Protein AF-A0A9E1J222-F1 (afdb_monomer)

Secondary structure (DSSP, 8-state):
--EEEEEEEEEPPTT-HHHHHHHHHHH-BTTBEEEEEEE-SSSS-TTEEEEEEEEES--HHHHHHHHHTS--TTS----

Sequence (79 aa):
MIETYLHTRVLAAPRQWRGVADGIIRDGLPGGQVYGVWRSQIGRPRDELTVLTLWPDAAGAEAEEALDAMPNIVACESD

Structure (mmCIF, N/CA/C/O backbone):
data_AF-A0A9E1J222-F1
#
_entry.id   AF-A0A9E1J222-F1
#
loop_
_atom_site.group_PDB
_atom_site.id
_atom_site.type_symbol
_atom_site.label_atom_id
_atom_site.label_alt_id
_atom_site.label_comp_id
_atom_site.label_asym_id
_atom_site.label_entity_id
_atom_site.label_seq_id
_atom_site.pdbx_PDB_ins_code
_atom_site.Cartn_x
_atom_site.Cartn_y
_atom_site.Cartn_z
_atom_site.occupancy
_atom_site.B_iso_or_equiv
_atom_site.auth_seq_id
_atom_site.auth_comp_id
_atom_site.auth_asym_id
_atom_site.auth_atom_id
_atom_site.pdbx_PDB_model_num
ATOM 1 N N . MET A 1 1 ? 14.024 -2.782 -21.785 1.00 66.19 1 MET A N 1
ATOM 2 C CA . MET A 1 1 ? 13.169 -3.160 -20.649 1.00 66.19 1 MET A CA 1
ATOM 3 C C . MET A 1 1 ? 12.843 -1.879 -19.911 1.00 66.19 1 MET A C 1
ATOM 5 O O . MET A 1 1 ? 13.777 -1.148 -19.593 1.00 66.19 1 MET A O 1
ATOM 9 N N . ILE A 1 2 ? 11.560 -1.545 -19.780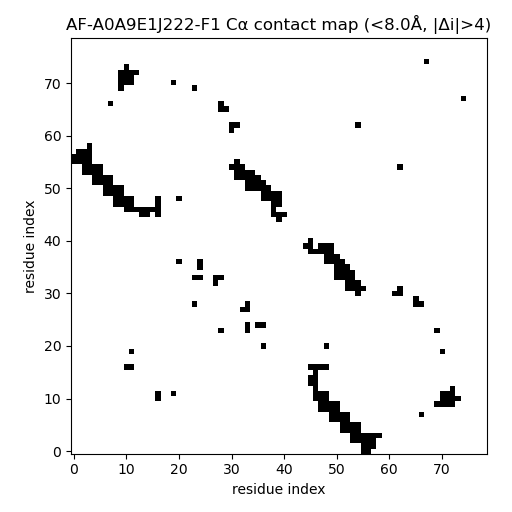 1.00 80.56 2 ILE A N 1
ATOM 10 C CA . ILE A 1 2 ? 11.118 -0.336 -19.076 1.00 80.56 2 ILE A CA 1
ATOM 11 C C . ILE A 1 2 ? 10.543 -0.773 -17.736 1.00 80.56 2 ILE A C 1
ATOM 13 O O . ILE A 1 2 ? 9.667 -1.630 -17.676 1.00 80.56 2 ILE A O 1
ATOM 17 N N . GLU A 1 3 ? 11.058 -0.168 -16.677 1.00 86.69 3 GLU A N 1
ATOM 18 C CA . GLU A 1 3 ? 10.585 -0.340 -15.313 1.00 86.69 3 GLU A CA 1
ATOM 19 C C . GLU A 1 3 ? 9.583 0.767 -14.994 1.00 86.69 3 GLU A C 1
ATOM 21 O O . GLU A 1 3 ? 9.903 1.954 -15.101 1.00 86.69 3 GLU A O 1
ATOM 26 N N . THR A 1 4 ? 8.360 0.385 -14.630 1.00 89.94 4 THR A N 1
ATOM 27 C CA . THR A 1 4 ? 7.301 1.339 -14.288 1.00 89.94 4 THR A CA 1
ATOM 28 C C . THR A 1 4 ? 7.099 1.354 -12.784 1.00 89.94 4 THR A C 1
ATOM 30 O O . THR A 1 4 ? 6.776 0.330 -12.186 1.00 89.94 4 THR A O 1
ATOM 33 N N . TYR A 1 5 ? 7.271 2.527 -12.179 1.00 91.19 5 TYR A N 1
ATOM 34 C CA . TYR A 1 5 ? 6.981 2.745 -10.767 1.00 91.19 5 TYR A CA 1
ATOM 35 C C . TYR A 1 5 ? 5.573 3.313 -10.625 1.00 91.19 5 TYR A C 1
ATOM 37 O O . TYR A 1 5 ? 5.284 4.387 -11.157 1.00 91.19 5 TYR A O 1
ATOM 45 N N . LEU A 1 6 ? 4.708 2.616 -9.893 1.00 91.38 6 LEU A N 1
ATOM 46 C CA . LEU A 1 6 ? 3.354 3.072 -9.604 1.00 91.38 6 LEU A CA 1
ATOM 47 C C . LEU A 1 6 ? 3.244 3.524 -8.154 1.00 91.38 6 LEU A C 1
ATOM 49 O O . LEU A 1 6 ? 3.707 2.847 -7.234 1.00 91.38 6 LEU A O 1
ATOM 53 N N . HIS A 1 7 ? 2.621 4.686 -7.976 1.00 92.62 7 HIS A N 1
ATOM 54 C CA . HIS A 1 7 ? 2.327 5.274 -6.679 1.00 92.62 7 HIS A CA 1
ATOM 55 C C . HIS A 1 7 ? 0.843 5.120 -6.364 1.00 92.62 7 HIS A C 1
ATOM 57 O O . HIS A 1 7 ? -0.001 5.785 -6.969 1.00 92.62 7 HIS A O 1
ATOM 63 N N . THR A 1 8 ? 0.552 4.313 -5.350 1.00 91.44 8 THR 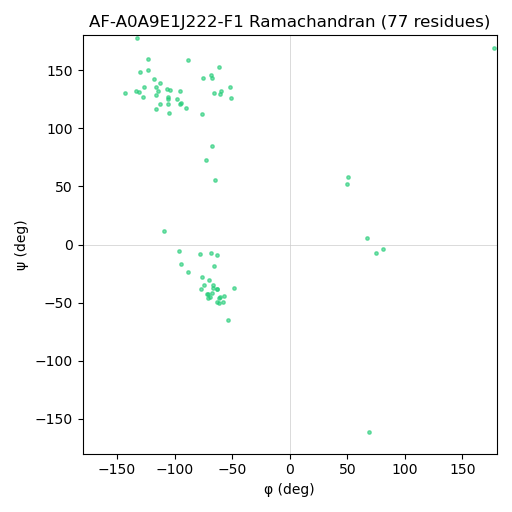A N 1
ATOM 64 C CA . THR A 1 8 ? -0.811 3.973 -4.942 1.00 91.44 8 THR A CA 1
ATOM 65 C C . THR A 1 8 ? -1.076 4.459 -3.528 1.00 91.44 8 THR A C 1
ATOM 67 O O . THR A 1 8 ? -0.203 4.424 -2.655 1.00 91.44 8 THR A O 1
ATOM 70 N N . ARG A 1 9 ? -2.300 4.932 -3.291 1.00 91.44 9 ARG A N 1
ATOM 71 C CA . ARG A 1 9 ? -2.773 5.328 -1.963 1.00 91.44 9 ARG A CA 1
ATOM 72 C C . ARG A 1 9 ? -3.739 4.277 -1.451 1.00 91.44 9 ARG A C 1
ATOM 74 O O . ARG A 1 9 ? -4.743 4.006 -2.098 1.00 91.44 9 ARG A O 1
ATOM 81 N N . VAL A 1 10 ? -3.451 3.747 -0.272 1.00 92.12 10 VAL A N 1
ATOM 82 C CA . VAL A 1 10 ? -4.308 2.788 0.426 1.00 92.12 10 VAL A CA 1
ATOM 83 C C . VAL A 1 10 ? -4.842 3.467 1.677 1.00 92.12 10 VAL A C 1
ATOM 85 O O . VAL A 1 10 ? -4.065 3.911 2.528 1.00 92.12 10 VAL A O 1
ATOM 88 N N . LEU A 1 11 ? -6.165 3.566 1.797 1.00 91.75 11 LEU A N 1
ATOM 89 C CA . LEU A 1 11 ? -6.798 3.988 3.041 1.00 91.75 11 LEU A CA 1
ATOM 90 C C . LEU A 1 11 ? -7.082 2.747 3.881 1.00 91.75 11 LEU A C 1
ATOM 92 O O . LEU A 1 11 ? -7.832 1.864 3.486 1.00 91.75 11 LEU A O 1
ATOM 96 N N . ALA A 1 12 ? -6.463 2.673 5.050 1.00 90.69 12 ALA A N 1
ATOM 97 C CA . ALA A 1 12 ? -6.720 1.638 6.031 1.00 90.69 12 ALA A CA 1
ATOM 98 C C . ALA A 1 12 ? -7.860 2.056 6.967 1.00 90.69 12 ALA A C 1
ATOM 100 O O . ALA A 1 12 ? -8.128 3.241 7.176 1.00 90.69 12 ALA A O 1
ATOM 101 N N . ALA A 1 13 ? -8.488 1.073 7.611 1.00 89.31 13 ALA A N 1
ATOM 102 C CA . ALA A 1 13 ? -9.399 1.344 8.714 1.00 89.31 13 ALA A CA 1
ATOM 103 C C . ALA A 1 13 ? -8.658 2.045 9.876 1.00 89.31 13 ALA A C 1
ATOM 105 O O . ALA A 1 13 ? -7.457 1.811 10.075 1.00 89.31 13 ALA A O 1
ATOM 106 N N . PRO A 1 14 ? -9.354 2.856 10.697 1.00 87.38 14 PRO A N 1
ATOM 107 C CA . PRO A 1 14 ? -8.738 3.566 11.811 1.00 87.38 14 PRO A CA 1
ATOM 108 C C . PRO A 1 14 ? -7.900 2.670 12.727 1.00 87.38 14 PRO A C 1
ATOM 110 O O . PRO A 1 14 ? -8.392 1.681 13.276 1.00 87.38 14 PRO A O 1
ATOM 113 N N . ARG A 1 15 ? -6.635 3.056 12.945 1.00 88.00 15 ARG A N 1
ATOM 114 C CA . ARG A 1 15 ? -5.626 2.331 13.748 1.00 88.00 15 ARG A CA 1
ATOM 115 C C . ARG A 1 15 ? -5.170 0.985 13.164 1.00 88.00 15 ARG A C 1
ATOM 117 O O . ARG A 1 15 ? -4.368 0.317 13.810 1.00 88.00 15 ARG A O 1
ATOM 124 N N . GLN A 1 16 ? -5.608 0.611 11.962 1.00 91.50 16 GLN A N 1
ATOM 125 C CA . GLN A 1 16 ? -5.225 -0.646 11.303 1.00 91.50 16 GLN A CA 1
ATOM 126 C C . GLN A 1 16 ? -4.058 -0.489 10.317 1.00 91.50 16 GLN A C 1
ATOM 128 O O . GLN A 1 16 ? -3.534 -1.488 9.831 1.00 91.50 16 GLN A O 1
ATOM 133 N N . TRP A 1 17 ? -3.600 0.744 10.064 1.00 91.38 17 TRP A N 1
ATOM 134 C CA . TRP A 1 17 ? -2.556 1.056 9.075 1.00 91.38 17 TRP A CA 1
ATOM 135 C C . TRP A 1 17 ? -1.311 0.164 9.171 1.00 91.38 17 TRP A C 1
ATOM 137 O O . TRP A 1 17 ? -0.739 -0.196 8.151 1.00 91.38 17 TRP A O 1
ATOM 147 N N . ARG A 1 18 ? -0.878 -0.209 10.383 1.00 93.62 18 ARG A N 1
ATOM 148 C CA . ARG A 1 18 ? 0.335 -1.014 10.562 1.00 93.62 18 ARG A CA 1
ATOM 149 C C . ARG A 1 18 ? 0.134 -2.446 10.082 1.00 93.62 18 ARG A C 1
ATOM 151 O O . ARG A 1 18 ? 0.968 -2.946 9.347 1.00 93.62 18 ARG A O 1
ATOM 158 N N . GLY A 1 19 ? -0.986 -3.068 10.449 1.00 94.31 19 GLY A N 1
ATOM 159 C CA . GLY A 1 19 ? -1.310 -4.422 9.997 1.00 94.31 19 GLY A CA 1
ATOM 160 C C . GLY A 1 19 ? -1.497 -4.489 8.482 1.00 94.31 19 GLY A C 1
ATOM 161 O O . GLY A 1 19 ? -1.028 -5.430 7.852 1.00 94.31 19 GLY A O 1
ATOM 162 N N . VAL A 1 20 ? -2.106 -3.451 7.898 1.00 94.31 20 VAL A N 1
ATOM 163 C CA . VAL A 1 20 ? -2.229 -3.280 6.442 1.00 94.31 20 VAL A CA 1
ATOM 164 C C . VAL A 1 20 ? -0.845 -3.181 5.787 1.00 94.31 20 VAL A C 1
ATOM 166 O O . VAL A 1 20 ? -0.563 -3.931 4.859 1.00 94.31 20 VAL A O 1
ATOM 169 N N . ALA A 1 21 ? 0.043 -2.317 6.290 1.00 94.81 21 ALA A N 1
ATOM 170 C CA . ALA A 1 21 ? 1.400 -2.171 5.759 1.00 94.81 21 ALA A CA 1
ATOM 171 C C . ALA A 1 21 ? 2.218 -3.470 5.864 1.00 94.81 21 ALA A C 1
ATOM 173 O O . ALA A 1 21 ? 2.842 -3.883 4.888 1.00 94.81 21 ALA A O 1
ATOM 174 N N . ASP A 1 22 ? 2.180 -4.127 7.026 1.00 96.00 22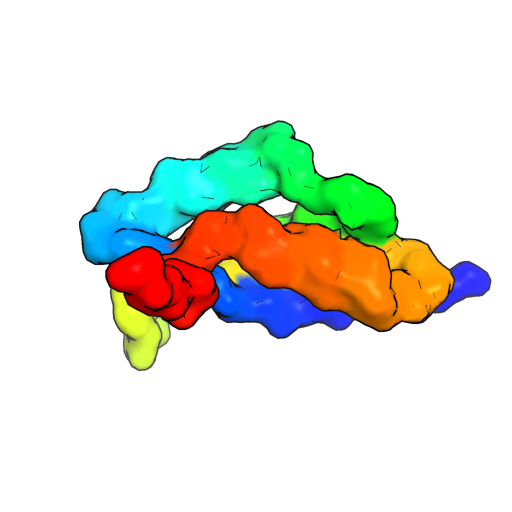 ASP A N 1
ATOM 175 C 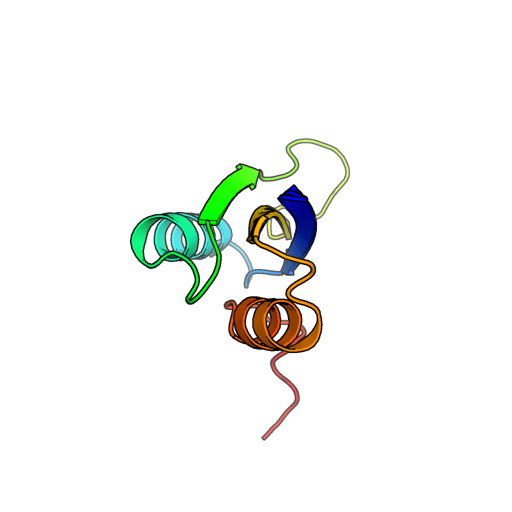CA . ASP A 1 22 ? 2.889 -5.385 7.271 1.00 96.00 22 ASP A CA 1
ATOM 176 C C . ASP A 1 22 ? 2.368 -6.502 6.347 1.00 96.00 22 ASP A C 1
ATOM 178 O O . ASP A 1 22 ? 3.159 -7.288 5.828 1.00 96.00 22 ASP A O 1
ATOM 182 N N . GLY A 1 23 ? 1.053 -6.549 6.098 1.00 94.69 23 GLY A N 1
ATOM 183 C CA . GLY A 1 23 ? 0.435 -7.475 5.146 1.00 94.69 23 GLY A CA 1
ATOM 184 C C . GLY A 1 23 ? 0.911 -7.242 3.715 1.00 94.69 23 GLY A C 1
ATOM 185 O O . GLY A 1 23 ? 1.397 -8.171 3.084 1.00 94.69 23 GLY A O 1
ATOM 186 N N . ILE A 1 24 ? 0.881 -5.994 3.239 1.00 94.00 24 ILE A N 1
ATOM 187 C CA . ILE A 1 24 ? 1.348 -5.627 1.889 1.00 94.00 24 ILE A CA 1
ATOM 188 C C . ILE A 1 24 ? 2.811 -6.034 1.672 1.00 94.00 24 ILE A C 1
ATOM 190 O O . ILE A 1 24 ? 3.157 -6.583 0.630 1.00 94.00 24 ILE A O 1
ATOM 194 N N . ILE A 1 25 ? 3.679 -5.778 2.654 1.00 94.56 25 ILE A N 1
ATOM 195 C CA . ILE A 1 25 ? 5.105 -6.123 2.557 1.00 94.56 25 ILE A CA 1
ATOM 196 C C . ILE A 1 25 ? 5.306 -7.641 2.558 1.00 94.56 25 ILE A C 1
ATOM 198 O O . ILE A 1 25 ? 6.141 -8.147 1.811 1.00 94.56 25 ILE A O 1
ATOM 202 N N . ARG A 1 26 ? 4.573 -8.363 3.412 1.00 94.62 26 ARG A N 1
ATOM 203 C CA . ARG A 1 26 ? 4.692 -9.819 3.549 1.00 94.62 26 ARG A CA 1
ATOM 204 C C . ARG A 1 26 ? 4.164 -10.555 2.321 1.00 94.62 26 ARG A C 1
ATOM 206 O O . ARG A 1 26 ? 4.804 -11.501 1.872 1.00 94.62 26 ARG A O 1
ATOM 213 N N . ASP A 1 27 ? 2.999 -10.147 1.836 1.00 92.00 27 ASP A N 1
ATOM 214 C CA . ASP A 1 27 ? 2.238 -10.885 0.828 1.00 92.00 27 ASP A CA 1
ATOM 215 C C . ASP A 1 27 ? 2.667 -10.482 -0.599 1.00 92.00 27 ASP A C 1
ATOM 217 O O . ASP A 1 27 ? 2.583 -11.290 -1.523 1.00 92.00 27 ASP A O 1
ATOM 221 N N . GLY A 1 28 ? 3.227 -9.276 -0.768 1.00 90.12 28 GLY A N 1
ATOM 222 C CA . GLY A 1 28 ? 3.714 -8.779 -2.053 1.00 90.12 28 GLY A CA 1
ATOM 223 C C . GLY A 1 28 ? 2.582 -8.491 -3.043 1.00 90.12 28 GLY A C 1
ATOM 224 O O . GLY A 1 28 ? 1.430 -8.312 -2.654 1.00 90.12 28 GLY A O 1
ATOM 225 N N . LEU A 1 29 ? 2.922 -8.411 -4.333 1.00 89.12 29 LEU A N 1
ATOM 226 C CA . LEU A 1 29 ? 1.954 -8.225 -5.416 1.00 89.12 29 LEU A CA 1
ATOM 227 C C . LEU A 1 29 ? 2.243 -9.214 -6.551 1.00 89.12 29 LEU A C 1
ATOM 229 O O . LEU A 1 29 ? 3.396 -9.324 -6.970 1.00 89.12 29 LEU A O 1
ATOM 233 N N . PRO A 1 30 ? 1.237 -9.934 -7.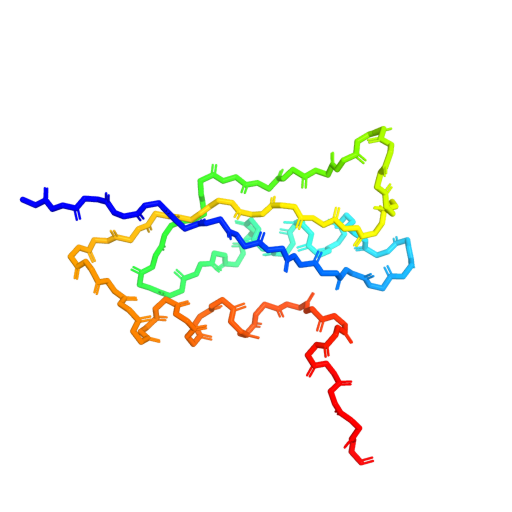072 1.00 87.62 30 PRO A N 1
ATOM 234 C CA . PRO A 1 30 ? 1.414 -10.771 -8.254 1.00 87.62 30 PRO A CA 1
ATOM 235 C C . PRO A 1 30 ? 1.866 -9.926 -9.451 1.00 87.62 30 PRO A C 1
ATOM 237 O O . PRO A 1 30 ? 1.294 -8.874 -9.705 1.00 87.62 30 PRO A O 1
ATOM 240 N N . GLY A 1 31 ? 2.902 -10.362 -10.173 1.00 88.00 31 GLY A N 1
ATOM 241 C CA . GLY A 1 31 ? 3.401 -9.666 -11.372 1.00 88.00 31 GLY A CA 1
ATOM 242 C C . GLY A 1 31 ? 4.199 -8.379 -11.113 1.00 88.00 31 GLY A C 1
ATOM 243 O O . GLY A 1 31 ? 4.822 -7.855 -12.036 1.00 88.00 31 GLY A O 1
ATOM 244 N N . GLY A 1 32 ? 4.250 -7.906 -9.866 1.00 90.19 32 GLY A N 1
ATOM 245 C CA . GLY A 1 32 ? 4.956 -6.691 -9.471 1.00 90.19 32 GLY A CA 1
ATOM 246 C C . GLY A 1 32 ? 5.827 -6.888 -8.234 1.00 90.19 32 GLY A C 1
ATOM 247 O O . GLY A 1 32 ? 5.877 -7.954 -7.621 1.00 90.19 32 GLY A O 1
ATOM 248 N N . GLN A 1 33 ? 6.532 -5.832 -7.842 1.00 92.94 33 GLN A N 1
ATOM 249 C CA . GLN A 1 33 ? 7.328 -5.814 -6.619 1.00 92.94 33 GLN A CA 1
ATOM 250 C C . GLN A 1 33 ? 6.953 -4.615 -5.756 1.00 92.94 33 GLN A C 1
ATOM 252 O O . GLN A 1 33 ? 6.857 -3.492 -6.244 1.00 92.94 33 GLN A O 1
ATOM 257 N N . VAL A 1 34 ? 6.788 -4.826 -4.450 1.00 95.00 34 VAL A N 1
ATOM 258 C CA . VAL A 1 34 ? 6.627 -3.723 -3.496 1.00 95.00 34 VAL A CA 1
ATOM 259 C C . VAL A 1 34 ? 7.997 -3.093 -3.252 1.00 95.00 34 VAL A C 1
ATOM 261 O O . VAL A 1 34 ? 8.879 -3.717 -2.666 1.00 95.00 34 VAL A O 1
ATOM 264 N N . TYR A 1 35 ? 8.174 -1.849 -3.698 1.00 94.06 35 TYR A N 1
ATOM 265 C CA . TYR A 1 35 ? 9.385 -1.070 -3.436 1.00 94.06 35 TYR A CA 1
ATOM 266 C C . TYR A 1 35 ? 9.386 -0.532 -2.001 1.00 94.06 35 TYR A C 1
ATOM 268 O O . TYR A 1 35 ? 10.412 -0.527 -1.324 1.00 94.06 35 TYR A O 1
ATOM 276 N N . GLY A 1 36 ? 8.217 -0.116 -1.509 1.00 95.19 36 GLY A N 1
ATOM 277 C CA . GLY A 1 36 ? 8.056 0.245 -0.109 1.00 95.19 36 GLY A CA 1
ATOM 278 C C . GLY A 1 36 ? 6.667 0.753 0.242 1.00 95.19 36 GLY A C 1
ATOM 279 O O . GLY A 1 36 ? 5.841 1.045 -0.627 1.00 95.19 36 GLY A O 1
ATOM 280 N N . VAL A 1 37 ? 6.437 0.865 1.549 1.00 95.56 37 VAL A N 1
ATOM 281 C CA . VAL A 1 37 ? 5.205 1.382 2.143 1.00 95.56 37 VAL A CA 1
ATOM 282 C C . VAL A 1 37 ? 5.570 2.489 3.125 1.00 95.56 37 VAL A C 1
ATOM 284 O O . VAL A 1 37 ? 6.376 2.290 4.035 1.00 95.56 37 VAL A O 1
ATOM 287 N N . TRP A 1 38 ? 4.954 3.656 2.967 1.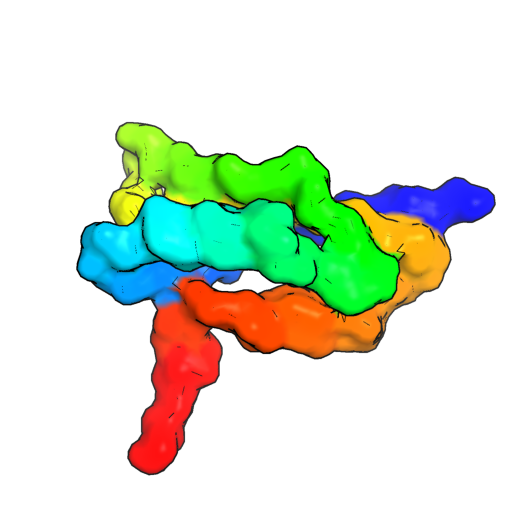00 94.00 38 TRP A N 1
ATOM 288 C CA . TRP A 1 38 ? 5.139 4.811 3.837 1.00 94.00 38 TRP A CA 1
ATOM 289 C C . TRP A 1 38 ? 3.815 5.259 4.416 1.00 94.00 38 TRP A C 1
ATOM 291 O O . TRP A 1 38 ? 2.761 5.161 3.797 1.00 94.00 38 TRP A O 1
ATOM 301 N N . ARG A 1 39 ? 3.891 5.831 5.609 1.00 91.44 39 ARG A N 1
ATOM 302 C CA . ARG A 1 39 ? 2.776 6.498 6.262 1.00 91.44 39 ARG A CA 1
ATOM 303 C C . ARG A 1 39 ? 3.123 7.967 6.411 1.00 91.44 39 ARG A C 1
ATOM 305 O O . ARG A 1 39 ? 4.224 8.302 6.854 1.00 91.44 39 ARG A O 1
ATOM 312 N N . SER A 1 40 ? 2.179 8.846 6.105 1.00 81.50 40 SER A N 1
ATOM 313 C CA . SER A 1 40 ? 2.379 10.264 6.377 1.00 81.50 40 SER A CA 1
ATOM 314 C C . SER A 1 40 ? 2.460 10.523 7.885 1.00 81.50 40 SER A C 1
ATOM 316 O O . SER A 1 40 ? 1.614 10.075 8.660 1.00 81.50 40 SER A O 1
ATOM 318 N N . GLN A 1 41 ? 3.489 11.262 8.304 1.00 75.50 41 GLN A N 1
ATOM 319 C CA . GLN A 1 41 ? 3.672 11.669 9.700 1.00 75.50 41 GLN A CA 1
ATOM 320 C C . GLN A 1 41 ? 3.101 13.065 9.992 1.00 75.50 41 GLN A C 1
ATOM 322 O O . GLN A 1 41 ? 2.882 13.402 11.155 1.00 75.50 41 GLN A O 1
ATOM 327 N N . ILE A 1 42 ? 2.837 13.875 8.958 1.00 76.44 42 ILE A N 1
ATOM 328 C CA . ILE A 1 42 ? 2.386 15.268 9.083 1.00 76.44 42 ILE A CA 1
ATOM 329 C C . ILE A 1 42 ? 1.365 15.574 7.975 1.00 76.44 42 ILE A C 1
ATOM 331 O O . ILE A 1 42 ? 1.616 15.322 6.800 1.00 76.44 42 ILE A O 1
ATOM 335 N N . GLY A 1 43 ? 0.212 16.147 8.339 1.00 64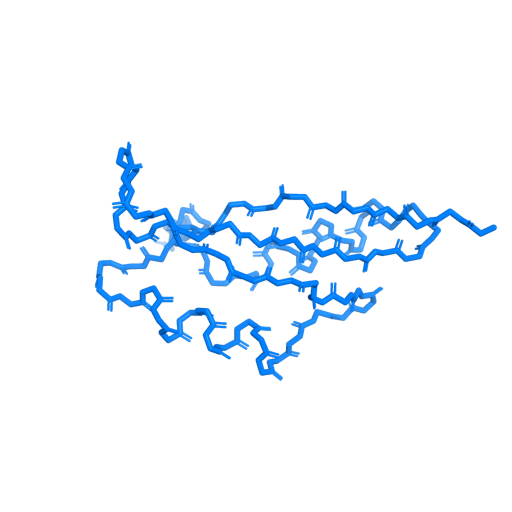.06 43 GLY A N 1
ATOM 336 C CA . GLY A 1 43 ? -0.732 16.760 7.390 1.00 64.06 43 GLY A CA 1
ATOM 337 C C . GLY A 1 43 ? -1.694 15.829 6.634 1.00 64.06 43 GLY A C 1
ATOM 338 O O . GLY A 1 43 ? -2.562 16.330 5.926 1.00 64.06 43 GLY A O 1
ATOM 339 N N . ARG A 1 44 ? -1.605 14.501 6.782 1.00 67.69 44 ARG A N 1
ATOM 340 C CA . ARG A 1 44 ? -2.573 13.542 6.205 1.00 67.69 44 ARG A CA 1
ATOM 341 C C . ARG A 1 44 ? -3.197 12.655 7.285 1.00 67.69 44 ARG A C 1
ATOM 343 O O . ARG A 1 44 ? -2.613 12.534 8.367 1.00 67.69 44 ARG A O 1
ATOM 350 N N . PRO A 1 45 ? -4.365 12.038 7.016 1.00 76.56 45 PRO A N 1
ATOM 351 C CA . PRO A 1 45 ? -4.956 11.067 7.921 1.00 76.56 45 PRO A CA 1
ATOM 352 C C . PRO A 1 45 ? -3.946 9.991 8.299 1.00 76.56 45 PRO A C 1
ATOM 354 O O . PRO A 1 45 ? -3.227 9.449 7.463 1.00 76.56 45 PRO A O 1
ATOM 357 N N . ARG A 1 46 ? -3.914 9.674 9.590 1.00 79.56 46 ARG A N 1
ATOM 358 C CA . ARG A 1 46 ? -3.012 8.680 10.173 1.00 79.56 46 ARG A CA 1
ATOM 359 C C . ARG A 1 46 ? -3.251 7.263 9.648 1.00 79.56 46 ARG A C 1
ATOM 361 O O . ARG A 1 46 ? -2.442 6.391 9.950 1.00 79.56 46 ARG A O 1
ATOM 368 N N . ASP A 1 47 ? -4.314 7.046 8.892 1.00 86.75 47 ASP A N 1
ATOM 369 C CA . ASP A 1 47 ? -4.695 5.749 8.346 1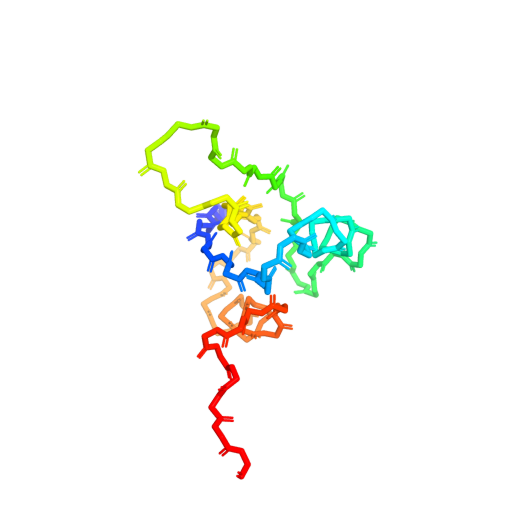.00 86.75 47 ASP A CA 1
ATOM 370 C C . ASP A 1 47 ? -4.493 5.669 6.825 1.00 86.75 47 ASP A C 1
ATOM 372 O O . ASP A 1 47 ? -4.925 4.718 6.190 1.00 86.75 47 ASP A O 1
ATOM 376 N N . GLU A 1 48 ? -3.795 6.640 6.232 1.00 90.62 48 GLU A N 1
ATOM 377 C CA . GLU A 1 48 ? -3.380 6.601 4.831 1.00 90.62 48 GLU A CA 1
ATOM 378 C C . GLU A 1 48 ? -1.953 6.059 4.683 1.00 90.62 48 GLU A C 1
ATOM 380 O O . GLU A 1 48 ? -1.018 6.517 5.356 1.00 90.62 48 GLU A O 1
ATOM 385 N N . LEU A 1 49 ? -1.791 5.113 3.760 1.00 93.50 49 LEU A N 1
ATOM 386 C CA . LEU A 1 49 ? -0.512 4.574 3.324 1.00 93.50 49 LEU A CA 1
ATOM 387 C C . LEU A 1 49 ? -0.235 4.966 1.871 1.00 93.50 49 LEU A C 1
ATOM 389 O O . LEU A 1 49 ? -1.111 4.900 1.009 1.00 93.50 49 LEU A O 1
ATOM 393 N N . THR A 1 50 ? 1.015 5.320 1.608 1.00 94.12 50 THR A N 1
ATOM 394 C CA . THR A 1 50 ? 1.589 5.434 0.271 1.00 94.12 50 THR A CA 1
ATOM 395 C C . THR A 1 50 ? 2.355 4.156 -0.020 1.00 94.12 50 THR A C 1
ATOM 397 O O . THR A 1 50 ? 3.262 3.804 0.734 1.00 94.12 50 THR A O 1
ATOM 400 N N . VAL A 1 51 ? 2.031 3.487 -1.121 1.00 95.06 51 VAL A N 1
ATOM 401 C CA . VAL A 1 51 ? 2.741 2.296 -1.586 1.00 95.06 51 VAL A CA 1
ATOM 402 C C . VAL A 1 51 ? 3.381 2.605 -2.931 1.00 95.06 51 VAL A C 1
ATOM 404 O O . VAL A 1 51 ? 2.714 3.105 -3.836 1.00 95.06 51 VAL A O 1
ATOM 407 N N . LEU A 1 52 ? 4.676 2.318 -3.056 1.00 95.00 52 LEU A N 1
ATOM 408 C CA . LEU A 1 52 ? 5.367 2.322 -4.343 1.00 95.00 52 LEU A CA 1
ATOM 409 C C . LEU A 1 52 ? 5.590 0.886 -4.796 1.00 95.00 52 LEU A C 1
ATOM 411 O O . LEU A 1 52 ? 6.070 0.052 -4.024 1.00 95.00 52 LEU A O 1
ATOM 415 N N . THR A 1 53 ? 5.265 0.621 -6.055 1.00 94.12 53 THR A N 1
ATOM 416 C CA . THR A 1 53 ? 5.387 -0.701 -6.670 1.00 94.12 53 THR A CA 1
ATOM 417 C C . THR A 1 53 ? 6.129 -0.598 -7.991 1.00 94.12 53 THR A C 1
ATOM 419 O O . THR A 1 53 ? 6.062 0.434 -8.655 1.00 94.12 53 THR A O 1
ATOM 422 N N . LEU A 1 54 ? 6.871 -1.641 -8.341 1.00 93.06 54 LEU A N 1
ATOM 423 C CA . LEU A 1 54 ? 7.665 -1.740 -9.556 1.00 93.06 54 LEU A CA 1
ATOM 424 C C . LEU A 1 54 ? 7.096 -2.841 -10.450 1.00 93.06 54 LEU A C 1
ATOM 426 O O . LEU A 1 54 ? 6.872 -3.958 -9.982 1.00 93.06 54 LEU A O 1
ATOM 430 N N . TRP A 1 55 ? 6.921 -2.525 -11.731 1.00 92.00 55 TRP A N 1
ATOM 431 C CA . TRP A 1 55 ? 6.341 -3.418 -12.727 1.00 92.00 55 TRP A CA 1
ATOM 432 C C . TRP A 1 55 ? 7.205 -3.485 -13.991 1.00 92.00 55 TRP A C 1
ATOM 434 O O . TRP A 1 55 ? 7.586 -2.429 -14.520 1.00 92.00 55 TRP A O 1
ATOM 444 N N . PRO A 1 56 ? 7.511 -4.691 -14.501 1.00 87.25 56 PRO A N 1
ATOM 445 C CA . PRO A 1 56 ? 8.144 -4.855 -15.803 1.00 87.25 56 PRO A CA 1
ATOM 446 C C . PRO A 1 56 ? 7.135 -4.621 -16.944 1.00 87.25 56 PRO A C 1
ATOM 448 O O . PRO A 1 56 ? 5.972 -4.989 -16.836 1.00 87.25 56 PRO A O 1
ATOM 451 N N . ASP A 1 57 ? 7.593 -4.008 -18.041 1.00 74.62 57 ASP A N 1
ATOM 452 C CA . ASP A 1 57 ? 6.891 -3.919 -19.336 1.00 74.62 57 ASP A CA 1
ATOM 453 C C . ASP A 1 57 ? 5.430 -3.415 -19.286 1.00 74.62 57 ASP A C 1
ATOM 455 O O . ASP A 1 57 ? 4.511 -4.055 -19.786 1.00 74.62 57 ASP A O 1
ATOM 459 N N . ALA A 1 58 ? 5.232 -2.202 -18.752 1.00 64.00 58 ALA A N 1
ATOM 460 C CA . ALA A 1 58 ? 3.975 -1.440 -18.843 1.00 64.00 58 ALA A CA 1
ATOM 461 C C . ALA A 1 58 ? 2.721 -2.255 -18.461 1.00 64.00 58 ALA A C 1
ATOM 463 O O . ALA A 1 58 ? 1.746 -2.302 -19.212 1.00 64.00 58 ALA A O 1
ATOM 464 N N . ALA A 1 59 ? 2.765 -2.876 -17.280 1.00 65.62 59 ALA A N 1
ATOM 465 C CA . ALA A 1 59 ? 1.728 -3.729 -16.702 1.00 65.62 59 ALA A CA 1
ATOM 466 C C . ALA A 1 59 ? 0.412 -2.988 -16.371 1.00 65.62 59 ALA A C 1
ATOM 468 O O . ALA A 1 59 ? -0.024 -3.006 -15.234 1.00 65.62 59 ALA A O 1
ATOM 469 N N . GLY A 1 60 ? -0.222 -2.307 -17.329 1.00 72.19 60 GLY A N 1
ATOM 470 C CA . GLY A 1 60 ? -1.395 -1.459 -17.083 1.00 72.19 60 GLY A CA 1
ATOM 471 C C . GLY A 1 60 ? -2.525 -2.197 -16.360 1.00 72.19 60 GLY A C 1
ATOM 472 O O . GLY A 1 60 ? -2.816 -1.891 -15.212 1.00 72.19 60 GLY A O 1
ATOM 473 N N . ALA A 1 61 ? -3.114 -3.209 -17.001 1.00 80.44 61 ALA A N 1
ATOM 474 C CA . ALA A 1 61 ? -4.261 -3.920 -16.433 1.00 80.44 61 ALA A CA 1
ATOM 475 C C . ALA A 1 61 ? -3.888 -4.823 -15.242 1.00 80.44 61 ALA A C 1
ATOM 477 O O . ALA A 1 61 ? -4.589 -4.830 -14.237 1.00 80.44 61 ALA A O 1
ATOM 478 N N . GLU A 1 62 ? -2.772 -5.556 -15.331 1.00 82.81 62 GLU A N 1
ATOM 479 C CA . GLU A 1 62 ? -2.337 -6.461 -14.255 1.00 82.81 62 GLU A CA 1
ATOM 480 C C . GLU A 1 62 ? -1.929 -5.695 -12.991 1.00 82.81 62 GLU A C 1
ATOM 482 O O . GLU A 1 62 ? -2.223 -6.136 -11.880 1.00 82.81 62 GLU A O 1
ATOM 487 N N . ALA A 1 63 ? -1.289 -4.529 -13.143 1.00 85.12 63 ALA A N 1
ATOM 488 C CA . ALA A 1 63 ? -0.954 -3.696 -12.000 1.00 85.12 63 ALA A CA 1
ATOM 489 C C . ALA A 1 63 ? -2.193 -3.058 -11.385 1.00 85.12 63 ALA A C 1
ATOM 491 O O . ALA A 1 63 ? -2.291 -3.031 -10.165 1.00 85.12 63 ALA A O 1
ATOM 492 N N . GLU A 1 64 ? -3.130 -2.559 -12.193 1.00 85.44 64 GLU A N 1
ATOM 493 C CA . GLU A 1 64 ? -4.393 -2.013 -11.684 1.00 85.44 64 GLU A CA 1
ATOM 494 C C . GLU A 1 64 ? -5.161 -3.066 -10.873 1.00 85.44 64 GLU A C 1
ATOM 496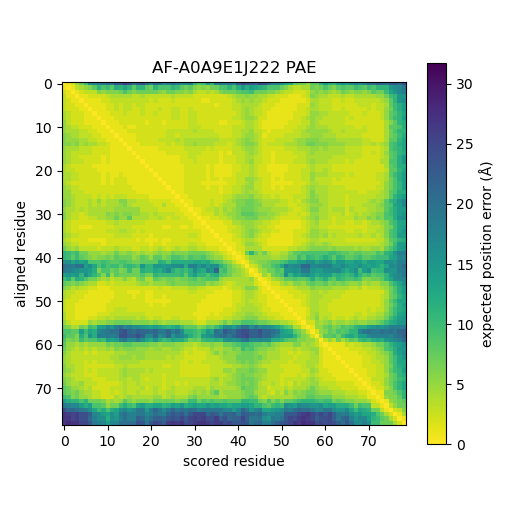 O O . GLU A 1 64 ? -5.477 -2.813 -9.714 1.00 85.44 64 GLU A O 1
ATOM 501 N N . GLU A 1 65 ? -5.344 -4.279 -11.407 1.00 86.94 65 GLU A N 1
ATOM 502 C CA . GLU A 1 65 ? -6.039 -5.368 -10.705 1.00 86.94 65 GLU A CA 1
ATOM 503 C C . GLU A 1 65 ? -5.340 -5.757 -9.391 1.00 86.94 65 GLU A C 1
ATOM 505 O O . GLU A 1 65 ? -5.977 -5.891 -8.342 1.00 86.94 65 GLU A O 1
ATOM 510 N N . ALA A 1 66 ? -4.012 -5.897 -9.411 1.00 87.19 66 ALA A N 1
ATOM 511 C CA . ALA A 1 66 ? -3.247 -6.234 -8.215 1.00 87.19 66 ALA A CA 1
ATOM 512 C C . ALA A 1 66 ? -3.277 -5.119 -7.154 1.00 87.19 66 ALA A C 1
ATOM 514 O O . ALA A 1 66 ? -3.268 -5.404 -5.954 1.00 87.19 66 ALA A O 1
ATOM 515 N N . LEU A 1 67 ? -3.300 -3.853 -7.578 1.00 86.62 67 LEU A N 1
ATOM 516 C CA . LEU A 1 67 ? -3.385 -2.693 -6.692 1.00 86.62 67 LEU A CA 1
ATOM 517 C C . LEU A 1 67 ? -4.798 -2.510 -6.115 1.00 86.62 67 LEU A C 1
ATOM 519 O O . LEU A 1 67 ? -4.923 -2.120 -4.954 1.00 86.62 67 LEU A O 1
ATOM 523 N N . ASP A 1 68 ? -5.844 -2.832 -6.876 1.00 87.38 68 ASP A N 1
ATOM 524 C CA . ASP A 1 68 ? -7.237 -2.800 -6.411 1.00 87.38 68 ASP A CA 1
ATOM 525 C C . ASP A 1 68 ? -7.535 -3.910 -5.396 1.00 87.38 68 ASP A C 1
ATOM 527 O O . ASP A 1 68 ? -8.317 -3.713 -4.465 1.00 87.38 68 ASP A O 1
ATOM 531 N N . ALA A 1 69 ? -6.850 -5.053 -5.499 1.00 87.31 69 ALA A N 1
ATOM 532 C CA . ALA A 1 69 ? -6.932 -6.130 -4.512 1.00 87.31 69 ALA A CA 1
ATOM 533 C C . ALA A 1 69 ? -6.302 -5.772 -3.149 1.00 87.31 69 ALA A C 1
ATOM 535 O O . ALA A 1 69 ? -6.412 -6.539 -2.185 1.00 87.31 69 ALA A O 1
ATOM 536 N N . MET A 1 70 ? -5.622 -4.625 -3.035 1.00 88.81 70 MET A N 1
ATOM 537 C CA . MET A 1 70 ? -5.038 -4.189 -1.772 1.00 88.81 70 MET A CA 1
ATOM 538 C C . MET A 1 70 ? -6.132 -3.825 -0.755 1.00 88.81 70 MET A C 1
ATOM 540 O O . MET A 1 70 ? -7.161 -3.259 -1.117 1.00 88.81 70 MET A O 1
ATOM 544 N N . PRO A 1 71 ? -5.905 -4.071 0.548 1.00 84.25 71 PRO A N 1
ATOM 545 C CA . PRO A 1 71 ? -6.874 -3.773 1.602 1.00 84.25 71 PRO A CA 1
ATOM 546 C C . PRO A 1 71 ? -7.087 -2.257 1.781 1.00 84.25 71 PRO A C 1
ATOM 548 O O . PRO A 1 71 ? -6.468 -1.618 2.635 1.00 84.25 71 PRO A O 1
ATOM 551 N N . ASN A 1 72 ? -7.974 -1.690 0.962 1.00 86.62 72 ASN A N 1
ATOM 552 C CA . ASN A 1 72 ? -8.346 -0.282 0.924 1.00 86.62 72 ASN A CA 1
ATOM 553 C C . ASN A 1 72 ? -9.823 -0.114 1.307 1.00 86.62 72 ASN A C 1
ATOM 555 O O . ASN A 1 72 ? -10.713 -0.550 0.586 1.00 86.62 72 ASN A O 1
ATOM 559 N N . ILE A 1 73 ? -10.100 0.576 2.414 1.00 85.81 73 ILE A N 1
ATOM 560 C CA . ILE A 1 73 ? -11.468 0.747 2.928 1.00 85.81 73 ILE A CA 1
ATOM 561 C C . ILE A 1 73 ? -12.369 1.578 2.015 1.00 85.81 73 ILE A C 1
ATOM 563 O O . ILE A 1 73 ? -13.582 1.540 2.177 1.00 85.81 73 ILE A O 1
ATOM 567 N N . VAL A 1 74 ? -11.798 2.355 1.089 1.00 75.19 74 VAL A N 1
ATOM 568 C CA . VAL A 1 74 ? -12.588 3.100 0.094 1.00 75.19 74 VAL A CA 1
ATOM 569 C C . VAL A 1 74 ? -13.096 2.178 -1.007 1.00 75.19 74 VAL A C 1
ATOM 571 O O . VAL A 1 74 ? -14.151 2.447 -1.564 1.00 75.19 74 VAL A O 1
ATOM 574 N N . ALA A 1 75 ? -12.380 1.086 -1.285 1.00 62.81 75 ALA A N 1
ATOM 575 C CA . ALA A 1 75 ? -12.818 0.059 -2.223 1.00 62.81 75 ALA A CA 1
ATOM 576 C C . ALA A 1 75 ? -13.884 -0.877 -1.618 1.00 62.81 75 ALA A C 1
ATOM 578 O O . ALA A 1 75 ? -14.482 -1.666 -2.341 1.00 62.81 75 ALA A O 1
ATOM 579 N N . CYS A 1 76 ? -14.165 -0.781 -0.310 1.00 53.69 76 CYS A N 1
ATOM 580 C CA . CYS A 1 76 ? -15.340 -1.401 0.299 1.00 53.69 76 CYS A CA 1
ATOM 581 C C . CYS A 1 76 ? -16.610 -0.629 -0.107 1.00 53.69 76 CYS A C 1
ATOM 583 O O . CYS A 1 76 ? -17.187 0.104 0.700 1.00 53.69 76 CYS A O 1
ATOM 585 N N . GLU A 1 77 ? -17.038 -0.766 -1.362 1.00 46.38 77 GLU A N 1
ATOM 586 C CA . GLU A 1 77 ? -18.420 -0.468 -1.734 1.00 46.38 77 GLU A CA 1
ATOM 587 C C . GLU A 1 77 ? -19.354 -1.502 -1.093 1.00 46.38 77 GLU A C 1
ATOM 589 O O . GLU A 1 77 ? -18.991 -2.656 -0.875 1.00 46.38 77 GLU A O 1
ATOM 594 N N . SER A 1 78 ? -20.523 -1.016 -0.680 1.00 45.34 78 SER A N 1
ATOM 595 C CA . SER A 1 78 ? -21.512 -1.722 0.132 1.00 45.34 78 SER A CA 1
ATOM 596 C C . SER A 1 78 ? -22.040 -2.984 -0.554 1.00 45.34 78 SER A C 1
ATOM 598 O O . SER A 1 78 ? -22.503 -2.896 -1.690 1.00 45.34 78 SER A O 1
ATOM 600 N N . ASP A 1 79 ? -22.024 -4.109 0.167 1.00 41.50 79 ASP A N 1
ATOM 601 C CA . ASP A 1 79 ? -22.921 -5.248 -0.091 1.00 41.50 79 ASP A CA 1
ATOM 602 C C . ASP A 1 79 ? -24.395 -4.855 0.130 1.00 41.50 79 ASP A C 1
ATOM 604 O O . ASP A 1 79 ? -24.673 -4.077 1.082 1.00 41.50 79 ASP A O 1
#

Solvent-accessible surface area (backbone atoms only — not comparable to full-atom values): 4724 Å² total; per-residue (Å²): 139,52,78,40,78,47,83,45,80,37,39,33,53,87,90,37,35,63,63,52,50,54,45,49,69,72,72,50,43,76,90,41,41,70,74,46,74,46,64,56,89,70,98,53,62,81,24,37,32,43,35,36,33,40,27,65,69,74,44,61,68,61,48,50,54,48,58,66,71,46,84,28,57,79,74,61,68,83,131

Radius of gyration: 12.78 Å; Cα contacts (8 Å, |Δi|>4): 129; chains: 1; bounding box: 36×28×34 Å

pLDDT: mean 84.92, std 12.17, range [41.5, 96.0]

Foldseek 3Di:
DDKDKDKDKAFADPPCQVVLQVCCQVVDFVQKGWPHKDADPPDDPRRMIITIIIHPDCCPPRVVVRRLPRNHVVNPDDD

Mean predicted aligned error: 5.61 Å

Nearest PDB structures (foldseek):
  4dn9-assembly1_A  TM=5.590E-01  e=2.506E-01  Chloroflexus aurantiacus J-10-fl
  1ru1-assembly1_A  TM=5.378E-01  e=6.486E-01  Escherichia coli
  7k9m-assembly1_B  TM=4.941E-01  e=2.031E+00  Mycobacterium tuberculosis H37Rv
  5jk8-assembly1_B  TM=4.622E-01  e=1.789E+00  Dictyostelium discoideum
  4p72-assembly1_A  TM=4.567E-01  e=2.971E+00  Pseudomonas aeruginosa PAO1